Protein AF-A0A366HX22-F1 (afdb_monomer_lite)

pLDDT: mean 91.13, std 11.35, range [51.72, 98.44]

InterPro domains:
  IPR012657 23S rRNA-intervening sequence protein [PF05635] (5-49)
  IPR012657 23S rRNA-intervening sequence protein [TIGR02436] (9-49)
  IPR036583 23S rRNA-intervening sequence superfamily [G3DSA:1.20.1440.60] (1-51)
  IPR036583 23S rRNA-intervening sequence superfamily [SSF158446] (2-50)

Foldseek 3Di:
DDPLCPDPQLVVLVVQLVVLVVVLVPDDPVCVVPPNVVSNVVSVVRSVVSPPPD

Radius of gyration: 12.93 Å; chains: 1; bounding box: 30×18×34 Å

Structure (mmCIF, N/CA/C/O backbone):
data_AF-A0A366HX22-F1
#
_entry.id   AF-A0A366HX22-F1
#
loop_
_atom_site.group_PDB
_atom_site.id
_atom_site.type_symbol
_atom_site.label_atom_id
_atom_site.label_alt_id
_atom_site.label_comp_id
_atom_site.label_asym_id
_atom_site.label_entity_id
_atom_site.label_seq_id
_atom_site.pdbx_PDB_ins_code
_atom_site.Cartn_x
_atom_site.Cartn_y
_atom_site.Cartn_z
_atom_site.occupancy
_atom_site.B_iso_or_equiv
_atom_site.auth_seq_id
_atom_site.auth_comp_id
_atom_site.auth_asym_id
_atom_site.auth_atom_id
_atom_site.pdbx_PDB_model_num
ATOM 1 N N . MET A 1 1 ? 13.873 12.106 -14.621 1.00 60.78 1 MET A N 1
ATOM 2 C CA . MET A 1 1 ? 12.812 11.077 -14.511 1.00 60.78 1 MET A CA 1
ATOM 3 C C . MET A 1 1 ? 13.407 9.753 -14.960 1.00 60.78 1 MET A C 1
ATOM 5 O O . MET A 1 1 ? 13.994 9.709 -16.031 1.00 60.78 1 MET A O 1
ATOM 9 N N . PHE A 1 2 ? 13.356 8.717 -14.132 1.00 73.94 2 PHE A N 1
ATOM 10 C CA . PHE A 1 2 ? 14.012 7.439 -14.420 1.00 73.94 2 PHE A CA 1
ATOM 11 C C . PHE A 1 2 ? 13.202 6.595 -15.430 1.00 73.94 2 PHE A C 1
ATOM 13 O O . PHE A 1 2 ? 11.971 6.619 -15.404 1.00 73.94 2 PHE A O 1
ATOM 20 N N . GLY A 1 3 ? 13.873 5.806 -16.280 1.00 80.25 3 GLY A N 1
ATOM 21 C CA . GLY A 1 3 ? 13.240 5.061 -17.386 1.00 80.25 3 GLY A CA 1
ATOM 22 C C . GLY A 1 3 ? 12.183 4.033 -16.964 1.00 80.25 3 GLY A C 1
ATOM 23 O O . GLY A 1 3 ? 11.145 3.921 -17.613 1.00 80.25 3 GLY A O 1
ATOM 24 N N . PHE A 1 4 ? 12.381 3.362 -15.825 1.00 81.56 4 PHE A N 1
ATOM 25 C CA . PHE A 1 4 ? 11.438 2.369 -15.292 1.00 81.56 4 PHE A CA 1
ATOM 26 C C . PHE A 1 4 ? 10.017 2.889 -15.070 1.00 81.56 4 PHE A C 1
ATOM 28 O O . PHE A 1 4 ? 9.068 2.116 -15.099 1.00 81.56 4 PHE A O 1
ATOM 35 N N . GLN A 1 5 ? 9.852 4.198 -14.840 1.00 82.75 5 GLN A N 1
ATOM 36 C CA . GLN A 1 5 ? 8.549 4.772 -14.511 1.00 82.75 5 GLN A CA 1
ATOM 37 C C . GLN A 1 5 ? 7.580 4.700 -15.694 1.00 82.75 5 GLN A C 1
ATOM 39 O O . GLN A 1 5 ? 6.369 4.812 -15.501 1.00 82.75 5 GLN A O 1
ATOM 44 N N . LYS A 1 6 ? 8.119 4.505 -16.905 1.00 87.12 6 LYS A N 1
ATOM 45 C CA . LYS A 1 6 ? 7.365 4.296 -18.141 1.00 87.12 6 LYS A CA 1
ATOM 46 C C . LYS A 1 6 ? 6.966 2.836 -18.361 1.00 87.12 6 LYS A C 1
ATOM 48 O O . LYS A 1 6 ? 6.096 2.600 -19.187 1.00 87.12 6 LYS A O 1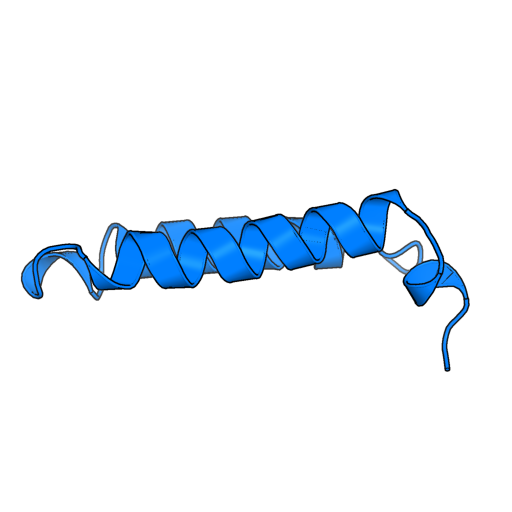
ATOM 53 N N . LEU A 1 7 ? 7.564 1.880 -17.643 1.00 90.44 7 LEU A N 1
ATOM 54 C CA . LEU A 1 7 ? 7.219 0.468 -17.785 1.00 90.44 7 LEU A CA 1
ATOM 55 C C . LEU A 1 7 ? 5.776 0.242 -17.335 1.00 90.44 7 LEU A C 1
ATOM 57 O O . LEU A 1 7 ? 5.399 0.636 -16.230 1.00 90.44 7 LEU A O 1
ATOM 61 N N . GLU A 1 8 ? 4.993 -0.437 -18.169 1.00 92.62 8 GLU A N 1
ATOM 62 C CA . GLU A 1 8 ? 3.604 -0.785 -17.863 1.00 92.62 8 GLU A CA 1
ATOM 63 C C . GLU A 1 8 ? 3.504 -1.557 -16.542 1.00 92.62 8 GLU A C 1
ATOM 65 O O . GLU A 1 8 ? 2.700 -1.209 -15.679 1.00 92.62 8 GLU A O 1
ATOM 70 N N . ILE A 1 9 ? 4.412 -2.514 -16.313 1.00 91.50 9 ILE A N 1
ATOM 71 C CA . ILE A 1 9 ? 4.450 -3.298 -15.072 1.00 91.50 9 ILE A CA 1
ATOM 72 C C . ILE A 1 9 ? 4.630 -2.426 -13.822 1.00 91.50 9 ILE A C 1
ATOM 74 O O . ILE A 1 9 ? 3.982 -2.660 -12.802 1.00 91.50 9 ILE A O 1
ATOM 78 N N . TYR A 1 10 ? 5.445 -1.369 -13.900 1.00 91.88 10 TYR A N 1
ATOM 79 C CA . TYR A 1 10 ? 5.626 -0.435 -12.790 1.00 91.88 10 TYR A CA 1
ATOM 80 C C . TYR A 1 10 ? 4.368 0.411 -12.556 1.00 91.88 10 TYR A C 1
ATOM 82 O O . TYR A 1 10 ? 4.010 0.708 -11.415 1.00 91.88 10 TYR A O 1
ATOM 90 N N . GLN A 1 11 ? 3.669 0.800 -13.625 1.00 93.38 11 GLN A N 1
ATOM 91 C CA . GLN A 1 11 ? 2.408 1.530 -13.514 1.00 93.38 11 GLN A CA 1
ATOM 92 C C . GLN A 1 11 ? 1.316 0.665 -12.876 1.00 93.38 11 GLN A C 1
ATOM 94 O O . GLN A 1 11 ? 0.695 1.110 -11.911 1.00 93.38 11 GLN A O 1
ATOM 99 N N . LEU A 1 12 ? 1.156 -0.582 -13.325 1.00 94.62 12 LEU A N 1
ATOM 100 C CA . LEU A 1 12 ? 0.224 -1.551 -12.743 1.00 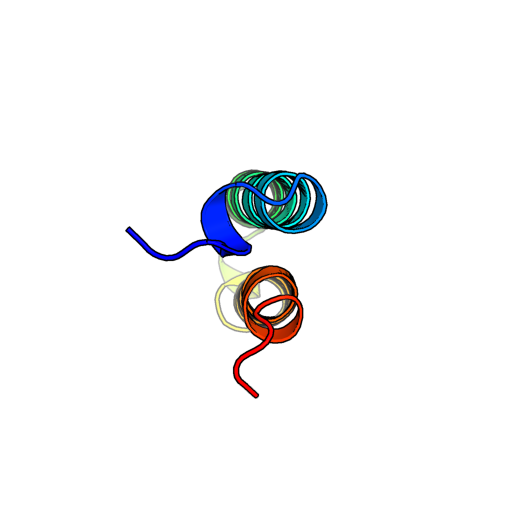94.62 12 LEU A CA 1
ATOM 101 C C . LEU A 1 12 ? 0.535 -1.819 -11.264 1.00 94.62 12 LEU A C 1
ATOM 103 O O . LEU A 1 12 ? -0.361 -1.778 -10.421 1.00 94.62 12 LEU A O 1
ATOM 107 N N . ALA A 1 13 ? 1.813 -1.991 -10.914 1.00 95.00 13 ALA A N 1
ATOM 108 C CA . ALA A 1 13 ? 2.238 -2.170 -9.528 1.00 95.00 13 ALA A CA 1
ATOM 109 C C . ALA A 1 13 ? 1.877 -0.966 -8.634 1.00 95.00 13 ALA A C 1
ATOM 111 O O . ALA A 1 13 ? 1.441 -1.146 -7.495 1.00 95.00 13 ALA A O 1
ATOM 112 N N . LYS A 1 14 ? 1.988 0.273 -9.136 1.00 95.00 14 LYS A N 1
ATOM 113 C CA . LYS A 1 14 ? 1.524 1.466 -8.400 1.00 95.00 14 LYS A CA 1
ATOM 114 C C . LYS A 1 14 ? 0.008 1.481 -8.199 1.00 95.00 14 LYS A C 1
ATOM 116 O O . LYS A 1 14 ? -0.450 1.932 -7.148 1.00 95.00 14 LYS A O 1
ATOM 121 N N . GLU A 1 15 ? -0.772 1.018 -9.173 1.00 97.06 15 GLU A N 1
ATOM 122 C CA . GLU A 1 15 ? -2.229 0.936 -9.025 1.00 97.06 15 GLU A CA 1
ATOM 123 C C . GLU A 1 15 ? -2.632 -0.090 -7.958 1.00 97.06 15 GLU A C 1
ATOM 125 O O . GLU A 1 15 ? -3.516 0.197 -7.148 1.00 97.06 15 GLU A O 1
ATOM 130 N N . ILE A 1 16 ? -1.909 -1.211 -7.847 1.00 96.56 16 ILE A N 1
ATOM 131 C CA . ILE A 1 16 ? -2.083 -2.177 -6.749 1.00 96.56 16 ILE A CA 1
ATOM 132 C C . ILE A 1 16 ? -1.860 -1.504 -5.390 1.00 96.56 16 ILE A C 1
ATOM 134 O O . ILE A 1 16 ? -2.676 -1.670 -4.484 1.00 96.56 16 ILE A O 1
ATOM 138 N N . VAL A 1 17 ? -0.807 -0.693 -5.239 1.00 97.94 17 VAL A N 1
ATOM 139 C CA . VAL A 1 17 ? -0.545 0.045 -3.988 1.00 97.94 17 VAL A CA 1
ATOM 140 C C . VAL A 1 17 ? -1.707 0.975 -3.637 1.00 97.94 17 VAL A C 1
ATOM 142 O O . VAL A 1 17 ? -2.181 0.977 -2.498 1.00 97.94 17 VAL A O 1
ATOM 145 N N . LYS A 1 18 ? -2.207 1.748 -4.608 1.00 98.19 18 LYS A N 1
ATOM 146 C CA . LYS A 1 18 ? -3.354 2.647 -4.398 1.00 98.19 18 LYS A CA 1
ATOM 147 C C . LYS A 1 18 ? -4.611 1.877 -4.004 1.00 98.19 18 LYS A C 1
ATOM 149 O O . LYS A 1 18 ? -5.329 2.309 -3.102 1.00 98.19 18 LYS A O 1
ATOM 154 N N . TYR A 1 19 ? -4.882 0.760 -4.675 1.00 98.38 19 TYR A N 1
ATOM 155 C CA . TYR A 1 19 ? -6.012 -0.103 -4.356 1.00 98.38 19 TYR A CA 1
ATOM 156 C C . TYR A 1 19 ? -5.890 -0.673 -2.941 1.00 98.38 19 TYR A C 1
ATOM 158 O O . TYR A 1 19 ? -6.833 -0.562 -2.159 1.00 98.38 19 TYR A O 1
ATOM 166 N N . ASN A 1 20 ? -4.710 -1.175 -2.571 1.00 98.44 20 ASN A N 1
ATOM 167 C CA . ASN A 1 20 ? -4.446 -1.716 -1.246 1.00 98.44 20 ASN A CA 1
ATOM 168 C C . ASN A 1 20 ? -4.698 -0.678 -0.144 1.00 98.44 20 ASN A C 1
ATOM 170 O O . ASN A 1 20 ? -5.424 -0.967 0.799 1.00 98.44 20 ASN A O 1
ATOM 174 N N . TYR A 1 21 ? -4.204 0.557 -0.290 1.00 98.19 21 TYR A N 1
ATOM 175 C CA . TYR A 1 21 ? -4.498 1.624 0.678 1.00 98.19 21 TYR A CA 1
ATOM 176 C C . TYR A 1 21 ? -5.992 1.960 0.776 1.00 98.19 21 TYR A C 1
ATOM 178 O O . TYR A 1 21 ? -6.475 2.303 1.853 1.00 98.19 21 TYR A O 1
ATOM 186 N N . LYS A 1 22 ? -6.744 1.896 -0.330 1.00 98.44 22 LYS A N 1
ATOM 187 C CA . LYS A 1 22 ? -8.202 2.105 -0.307 1.00 98.44 22 LYS A CA 1
ATOM 188 C C . LYS A 1 22 ? -8.932 0.951 0.384 1.00 98.44 22 LYS A C 1
ATOM 190 O O . LYS A 1 22 ? -9.928 1.197 1.058 1.00 98.44 22 LYS A O 1
ATOM 195 N N . LEU A 1 23 ? -8.451 -0.279 0.211 1.00 98.25 23 LEU A N 1
ATOM 196 C CA . LEU A 1 23 ? -9.012 -1.476 0.829 1.00 98.25 23 LEU A CA 1
ATOM 197 C C . LEU A 1 23 ? -8.740 -1.504 2.337 1.00 98.25 23 LEU A C 1
ATOM 199 O O . LEU A 1 23 ? -9.680 -1.604 3.121 1.00 98.25 23 LEU A O 1
ATOM 203 N N . THR A 1 24 ? -7.480 -1.339 2.749 1.00 98.25 24 THR A N 1
ATOM 204 C CA . THR A 1 24 ? -7.066 -1.421 4.159 1.00 98.25 24 THR A CA 1
ATOM 205 C C . THR A 1 24 ? -7.632 -0.289 5.015 1.00 98.25 24 THR A C 1
ATOM 207 O O . THR A 1 24 ? -7.813 -0.463 6.214 1.00 98.25 24 THR A O 1
ATOM 210 N N . LYS A 1 25 ? -8.015 0.847 4.414 1.00 97.44 25 LYS A N 1
ATOM 211 C CA . LYS A 1 25 ? -8.776 1.913 5.094 1.00 97.44 25 LYS A CA 1
ATOM 212 C C . LYS A 1 25 ? -10.162 1.486 5.588 1.00 97.44 25 LYS A C 1
ATOM 214 O O . LYS A 1 25 ? -10.723 2.182 6.425 1.00 97.44 25 LYS A O 1
ATOM 219 N N . LYS A 1 26 ? -10.729 0.403 5.052 1.00 98.00 26 LYS A N 1
ATOM 220 C CA . LYS A 1 26 ? -12.043 -0.120 5.456 1.00 98.00 26 LYS A CA 1
ATOM 221 C C . LYS A 1 26 ? -11.951 -1.150 6.584 1.00 98.00 26 LYS A C 1
ATOM 223 O O . LYS A 1 26 ? -12.983 -1.657 7.009 1.00 98.00 26 LYS A O 1
ATOM 228 N N . PHE A 1 27 ? -10.742 -1.511 7.010 1.00 98.00 27 PHE A N 1
ATOM 229 C CA . PHE A 1 27 ? -10.549 -2.524 8.043 1.00 98.00 27 PHE A CA 1
ATOM 230 C C . PHE A 1 27 ? -10.835 -1.933 9.431 1.00 98.00 27 PHE A C 1
ATOM 232 O O . PHE A 1 27 ? -10.713 -0.715 9.607 1.00 98.00 27 PHE A O 1
ATOM 239 N N . PRO A 1 28 ? -11.192 -2.776 10.419 1.00 98.19 28 PRO A N 1
ATOM 240 C CA . PRO A 1 28 ? -11.324 -2.350 11.807 1.00 98.19 28 PRO A CA 1
ATOM 241 C C . PRO A 1 28 ? -10.042 -1.686 12.321 1.00 98.19 28 PRO A C 1
ATOM 243 O O . PRO A 1 28 ? -8.932 -1.984 11.869 1.00 98.19 28 PRO A O 1
ATOM 246 N N . SER A 1 29 ? -10.187 -0.770 13.276 1.00 97.19 29 SER A N 1
ATOM 247 C CA . SER A 1 29 ? -9.062 0.019 13.789 1.00 97.19 29 SER A CA 1
ATOM 248 C C . SER A 1 29 ? -8.025 -0.825 14.542 1.00 97.19 29 SER A C 1
ATOM 250 O O . SER A 1 29 ? -6.843 -0.483 14.572 1.00 97.19 29 SER A O 1
ATOM 252 N N . GLU A 1 30 ? -8.459 -1.967 15.064 1.00 97.94 30 GLU A N 1
ATOM 253 C CA . GLU A 1 30 ? -7.689 -2.997 15.749 1.00 97.94 30 GLU A CA 1
ATOM 254 C C . GLU A 1 30 ? -6.657 -3.646 14.811 1.00 97.94 30 GLU A C 1
ATOM 256 O O . GLU A 1 30 ? -5.564 -4.012 15.240 1.00 97.94 30 GLU A O 1
ATOM 261 N N . GLU A 1 31 ? -6.936 -3.695 13.503 1.00 97.69 31 GLU A N 1
ATOM 262 C CA . GLU A 1 31 ? -6.038 -4.277 12.497 1.00 97.69 31 GLU A CA 1
ATOM 263 C C . GLU A 1 31 ? -4.932 -3.324 12.028 1.00 97.69 31 GLU A C 1
ATOM 265 O O . GLU A 1 31 ? -4.045 -3.713 11.259 1.00 97.69 31 GLU A O 1
ATOM 270 N N . ARG A 1 32 ? -4.945 -2.064 12.488 1.00 95.75 32 ARG A N 1
ATOM 271 C CA . ARG A 1 32 ? -4.034 -1.002 12.030 1.00 95.75 32 ARG A CA 1
ATOM 272 C C . ARG A 1 32 ? -2.560 -1.398 12.118 1.00 95.75 32 ARG A C 1
ATOM 274 O O . ARG A 1 32 ? -1.787 -1.086 11.211 1.00 95.75 32 ARG A O 1
ATOM 281 N N . PHE A 1 33 ? -2.177 -2.053 13.210 1.00 95.69 33 PHE A N 1
ATOM 282 C CA . PHE A 1 33 ? -0.798 -2.477 13.468 1.00 95.69 33 PHE A CA 1
ATOM 283 C C . PHE A 1 33 ? -0.543 -3.954 13.127 1.00 95.69 33 PHE A C 1
ATOM 285 O O . PHE A 1 33 ? 0.599 -4.395 13.199 1.00 95.69 33 PHE A O 1
ATOM 292 N N . SER A 1 34 ? -1.582 -4.685 12.712 1.00 96.81 34 SER A N 1
ATOM 293 C CA . SER A 1 34 ? -1.526 -6.084 12.283 1.00 96.81 34 SER A CA 1
ATOM 294 C C . SER A 1 34 ? -1.693 -6.163 10.759 1.00 96.81 34 SER A C 1
ATOM 296 O O . SER A 1 34 ? -0.766 -5.795 10.023 1.00 96.81 34 SER A O 1
ATOM 298 N N . LEU A 1 35 ? -2.866 -6.570 10.255 1.00 97.69 35 LEU A N 1
ATOM 299 C CA . LEU A 1 35 ? -3.089 -6.827 8.831 1.00 97.69 35 LEU A CA 1
ATOM 300 C C . LEU A 1 35 ? -2.835 -5.593 7.964 1.00 97.69 35 LEU A C 1
ATOM 302 O O . LEU A 1 35 ? -2.179 -5.696 6.928 1.00 97.69 35 LEU A O 1
ATOM 306 N N . VAL A 1 36 ? -3.272 -4.407 8.397 1.00 98.38 36 VAL A N 1
ATOM 307 C CA . VAL A 1 36 ? -3.096 -3.170 7.619 1.00 98.38 36 VAL A CA 1
ATOM 308 C C . VAL A 1 36 ? -1.613 -2.863 7.412 1.00 98.38 36 VAL A C 1
ATOM 310 O O . VAL A 1 36 ? -1.197 -2.526 6.300 1.00 98.38 36 VAL A O 1
ATOM 313 N N . GLN A 1 37 ? -0.791 -3.005 8.456 1.00 98.00 37 GLN A N 1
ATOM 314 C CA . GLN A 1 37 ? 0.647 -2.763 8.359 1.00 98.00 37 GLN A CA 1
ATOM 315 C C . GLN A 1 37 ? 1.321 -3.781 7.427 1.00 98.00 37 GLN A C 1
ATOM 317 O O . GLN A 1 37 ? 2.118 -3.390 6.570 1.00 98.00 37 GLN A O 1
ATOM 322 N N . GLN A 1 38 ? 0.985 -5.068 7.555 1.00 98.00 38 GLN A N 1
ATOM 323 C CA . GLN A 1 38 ? 1.559 -6.129 6.724 1.00 98.00 38 GLN A CA 1
ATOM 324 C C . GLN A 1 38 ? 1.179 -5.972 5.247 1.00 98.00 38 GLN A C 1
ATOM 326 O O . GLN A 1 38 ? 2.058 -5.975 4.382 1.00 98.00 38 GLN A O 1
ATOM 331 N N . MET A 1 39 ? -0.102 -5.740 4.954 1.00 98.25 39 MET A N 1
ATOM 332 C CA . MET A 1 39 ? -0.605 -5.566 3.590 1.00 98.25 39 MET A CA 1
ATOM 33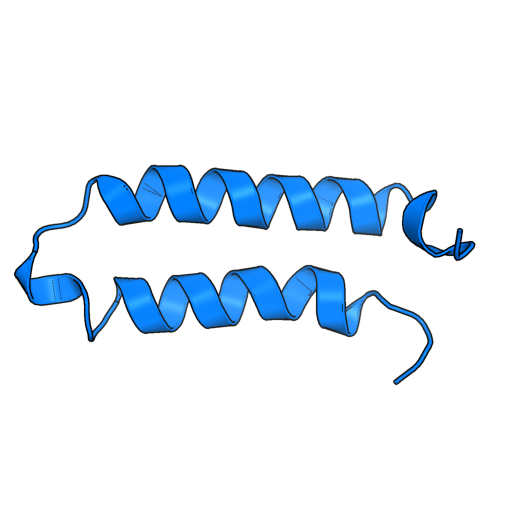3 C C . MET A 1 39 ? 0.002 -4.338 2.908 1.00 98.25 39 MET A C 1
ATOM 335 O O . MET A 1 39 ? 0.441 -4.419 1.762 1.00 98.25 39 MET A O 1
ATOM 339 N N . ASN A 1 40 ? 0.091 -3.204 3.613 1.00 98.06 40 ASN A N 1
ATOM 340 C CA . ASN A 1 40 ? 0.704 -1.992 3.064 1.00 98.06 40 ASN A CA 1
ATOM 341 C C . ASN A 1 40 ? 2.188 -2.203 2.726 1.00 98.06 40 ASN A C 1
ATOM 343 O O . ASN A 1 40 ? 2.634 -1.797 1.653 1.00 98.06 40 ASN A O 1
ATOM 347 N N . ARG A 1 41 ? 2.949 -2.874 3.603 1.00 97.44 41 ARG A N 1
ATOM 348 C CA . ARG A 1 41 ? 4.363 -3.199 3.347 1.00 97.44 41 ARG A CA 1
ATOM 349 C C . ARG A 1 41 ? 4.522 -4.140 2.154 1.00 97.44 41 ARG A C 1
ATOM 3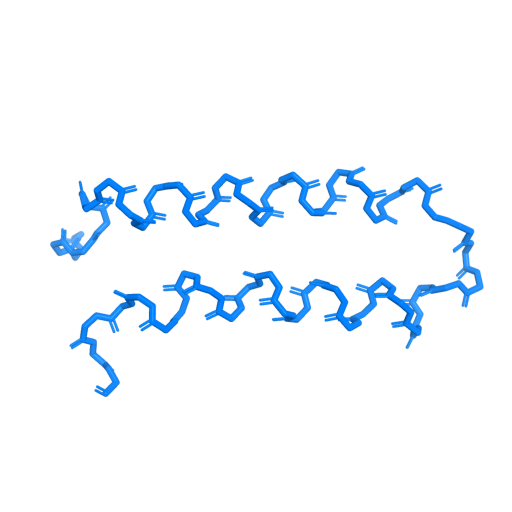51 O O . ARG A 1 41 ? 5.369 -3.888 1.298 1.00 97.44 41 ARG A O 1
ATOM 358 N N . ALA A 1 42 ? 3.692 -5.180 2.069 1.00 97.00 42 ALA A N 1
ATOM 359 C CA . ALA A 1 42 ? 3.702 -6.120 0.953 1.00 97.00 42 ALA A CA 1
ATOM 360 C C . ALA A 1 42 ? 3.391 -5.414 -0.376 1.00 97.00 42 ALA A C 1
ATOM 362 O O . ALA A 1 42 ? 4.162 -5.538 -1.326 1.00 97.00 42 ALA A O 1
ATOM 363 N N . ALA A 1 43 ? 2.339 -4.593 -0.426 1.00 97.56 43 ALA A N 1
ATOM 364 C CA . ALA A 1 43 ? 1.954 -3.868 -1.633 1.00 97.56 43 ALA A CA 1
ATOM 365 C C . ALA A 1 43 ? 3.060 -2.917 -2.124 1.00 97.56 43 ALA A C 1
ATOM 367 O O . ALA A 1 43 ? 3.386 -2.926 -3.307 1.00 97.56 43 ALA A O 1
ATOM 368 N N . VAL A 1 44 ? 3.683 -2.136 -1.231 1.00 96.56 44 VAL A N 1
ATOM 369 C CA . VAL 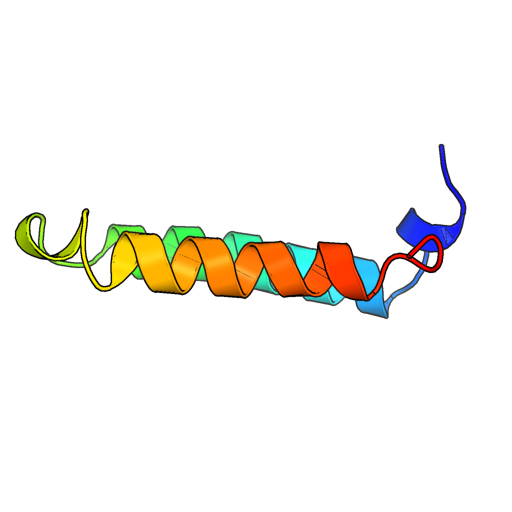A 1 44 ? 4.780 -1.208 -1.585 1.00 96.56 44 VAL A CA 1
ATOM 370 C C . VAL A 1 44 ? 6.038 -1.949 -2.050 1.00 96.56 44 VAL A C 1
ATOM 372 O O . VAL A 1 44 ? 6.804 -1.429 -2.869 1.00 96.56 44 VAL A O 1
ATOM 375 N N . SER A 1 45 ? 6.248 -3.182 -1.585 1.00 95.56 45 SER A N 1
ATOM 376 C CA . SER A 1 45 ? 7.386 -3.993 -2.021 1.00 95.56 45 SER A CA 1
ATOM 377 C C . SER A 1 45 ? 7.314 -4.372 -3.505 1.00 95.56 45 SER A C 1
ATOM 379 O O . SER A 1 45 ? 8.358 -4.492 -4.139 1.00 95.56 45 SER A O 1
ATOM 381 N N . VAL A 1 46 ? 6.117 -4.490 -4.091 1.00 93.06 46 VAL A N 1
ATOM 382 C CA . VAL A 1 46 ? 5.935 -4.896 -5.495 1.00 93.06 46 VAL A CA 1
ATOM 383 C C . VAL A 1 46 ? 6.591 -3.905 -6.471 1.00 93.06 46 VAL A C 1
ATOM 385 O O . VAL A 1 46 ? 7.546 -4.305 -7.142 1.00 93.06 46 VAL A O 1
ATOM 388 N N . PRO A 1 47 ? 6.202 -2.610 -6.532 1.00 92.56 47 PRO A N 1
ATOM 389 C CA . PRO A 1 47 ? 6.855 -1.659 -7.433 1.00 92.56 47 PRO A CA 1
ATOM 390 C C . PRO A 1 47 ? 8.346 -1.474 -7.105 1.00 92.56 47 PRO A C 1
ATOM 392 O O . PRO A 1 47 ? 9.152 -1.259 -8.010 1.00 92.56 47 PRO A O 1
ATOM 395 N N . SER A 1 48 ? 8.722 -1.613 -5.829 1.00 88.56 48 SER A N 1
ATOM 396 C CA . SER A 1 48 ? 10.109 -1.479 -5.359 1.00 88.56 48 SER A CA 1
ATOM 397 C C . SER A 1 48 ? 11.025 -2.624 -5.808 1.00 88.56 48 SER A C 1
ATOM 399 O O . SER A 1 48 ? 12.233 -2.429 -5.885 1.00 88.56 48 SER A O 1
ATOM 401 N N . ASN A 1 49 ? 10.478 -3.813 -6.085 1.0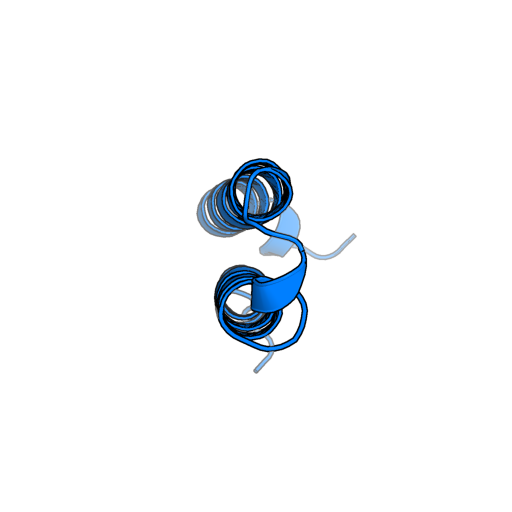0 86.88 49 ASN A N 1
ATOM 402 C CA . ASN A 1 49 ? 11.228 -4.954 -6.622 1.00 86.88 49 ASN A CA 1
ATOM 403 C C . ASN A 1 49 ? 11.178 -5.028 -8.156 1.00 86.88 49 ASN A C 1
ATOM 405 O O . ASN A 1 49 ? 12.089 -5.573 -8.760 1.00 86.88 49 ASN A O 1
ATOM 409 N N . THR A 1 50 ? 10.161 -4.450 -8.803 1.00 80.31 50 THR A N 1
ATOM 410 C CA . THR A 1 50 ? 10.136 -4.311 -10.277 1.00 80.31 50 THR A CA 1
ATOM 411 C C . THR A 1 50 ? 11.089 -3.233 -10.803 1.00 80.31 50 THR A C 1
ATOM 413 O O . THR A 1 50 ? 11.288 -3.101 -12.008 1.00 80.31 50 THR A O 1
ATOM 416 N N . TRP A 1 51 ? 11.655 -2.427 -9.905 1.00 73.94 51 TRP A N 1
ATOM 417 C CA . TRP A 1 51 ? 12.685 -1.444 -10.209 1.00 73.94 51 TRP A CA 1
ATOM 418 C C . TRP A 1 51 ? 13.994 -2.170 -10.562 1.00 73.94 51 TRP A C 1
ATOM 420 O O . TRP A 1 51 ? 14.534 -2.853 -9.695 1.00 73.94 51 TRP A O 1
ATOM 430 N N . PRO A 1 52 ? 14.534 -2.020 -11.789 1.00 62.50 52 PRO A N 1
ATOM 431 C CA . PRO A 1 52 ? 15.717 -2.752 -12.260 1.00 62.50 52 PRO A CA 1
ATOM 432 C C . PRO A 1 52 ? 17.042 -2.361 -11.575 1.00 62.50 52 PRO A C 1
ATOM 434 O O . PRO A 1 52 ? 18.104 -2.648 -12.111 1.00 62.50 52 PRO A O 1
ATOM 437 N N . VAL A 1 53 ? 17.008 -1.680 -10.427 1.00 55.56 53 VAL A N 1
ATOM 438 C CA . VAL A 1 53 ? 18.207 -1.219 -9.705 1.00 55.56 53 VAL A CA 1
ATOM 439 C C . VAL A 1 53 ? 18.269 -1.816 -8.296 1.00 55.56 53 VAL A C 1
ATOM 441 O O . VAL A 1 53 ? 18.586 -1.124 -7.329 1.00 55.56 53 VAL A O 1
ATOM 444 N N . LYS A 1 54 ? 17.926 -3.098 -8.175 1.00 51.72 54 LYS A N 1
ATOM 445 C CA . LYS A 1 54 ? 18.367 -3.931 -7.054 1.00 51.72 54 LYS A CA 1
ATOM 446 C C . LYS A 1 54 ? 19.427 -4.904 -7.529 1.00 51.72 54 LYS A C 1
ATOM 448 O O . LYS A 1 54 ? 19.253 -5.427 -8.650 1.00 51.72 54 LYS A O 1
#

Secondary structure (DSSP, 8-state):
--GGGG-HHHHHHHHHHHHHHHHHTTS-GGGGGTHHHHHHHHHHHHHHHSSS--

Organism: NCBI:txid645887

Sequence (54 aa):
MFGFQKLEIYQLAKEIVKYNYKLTKKFPSEERFSLVQQMNRAAVSVPSNTWPVK